Protein AF-A0A9W7LEA2-F1 (afdb_monomer_lite)

Sequence (71 aa):
MCPGLTNPGGEMGVELEEGASVVIKAEGKENAIAVGTLKMSSEDIRGKNKGIGIVVDHFLGDGLFQTKEIN

Secondary structure (DSSP, 8-state):
-HHHHSSTT----SSPPTT-EEEE--TT-SS--EEEEESS-HHHHHHH--S-SEEEEEETTSHHHH-S---

Radius of gyration: 13.24 Å; chains: 1; bounding box: 27×23×41 Å

pLDDT: mean 95.7, std 3.58, range [72.81, 98.38]

Organism: NCBI:txid722753

Structure (mmCIF, N/CA/C/O backbone):
data_AF-A0A9W7LEA2-F1
#
_entry.id   AF-A0A9W7LEA2-F1
#
loop_
_atom_site.group_PDB
_atom_site.id
_atom_site.type_symbol
_atom_site.label_atom_id
_atom_site.label_alt_id
_atom_site.label_comp_id
_atom_site.label_asym_id
_atom_site.label_entity_id
_atom_site.label_seq_id
_atom_site.pdbx_PDB_ins_code
_atom_site.Cartn_x
_atom_site.Cartn_y
_atom_site.Cartn_z
_atom_site.occupancy
_atom_site.B_iso_or_equiv
_atom_site.auth_seq_id
_atom_site.auth_comp_i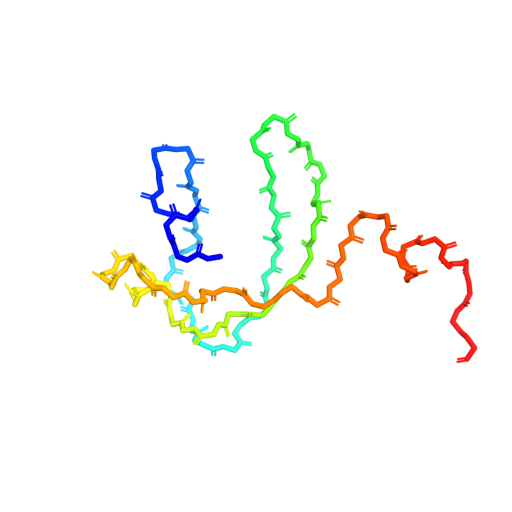d
_atom_site.auth_asym_id
_atom_site.auth_atom_id
_atom_site.pdbx_PDB_model_num
ATOM 1 N N . MET A 1 1 ? -0.871 -4.684 4.692 1.00 95.56 1 MET A N 1
ATOM 2 C CA . MET A 1 1 ? -1.420 -4.889 6.059 1.00 95.56 1 MET A CA 1
ATOM 3 C C . MET A 1 1 ? -1.283 -3.600 6.855 1.00 95.56 1 MET A C 1
ATOM 5 O O . MET A 1 1 ? -0.271 -2.936 6.670 1.00 95.56 1 MET A O 1
ATOM 9 N N . CYS A 1 2 ? -2.240 -3.255 7.726 1.00 97.06 2 CYS A N 1
ATOM 10 C CA . CYS A 1 2 ? -2.221 -1.986 8.479 1.00 97.06 2 CYS A CA 1
ATOM 11 C C . CYS A 1 2 ? -0.948 -1.779 9.331 1.00 97.06 2 CYS A C 1
ATOM 13 O O . CYS A 1 2 ? -0.344 -0.721 9.184 1.00 97.06 2 CYS A O 1
ATOM 15 N N . PRO A 1 3 ? -0.431 -2.783 10.080 1.00 96.75 3 PRO A N 1
ATOM 16 C CA . PRO A 1 3 ? 0.801 -2.612 10.865 1.00 96.75 3 PRO A CA 1
ATOM 17 C C . PRO A 1 3 ? 2.053 -2.260 10.062 1.00 96.75 3 PRO A C 1
ATOM 19 O O . PRO A 1 3 ? 2.999 -1.705 10.608 1.00 96.75 3 PRO A O 1
ATOM 22 N N . GLY A 1 4 ? 2.079 -2.577 8.764 1.00 95.31 4 GLY A N 1
ATOM 23 C CA . GLY A 1 4 ? 3.180 -2.170 7.891 1.00 95.31 4 GLY A CA 1
ATOM 24 C C . GLY A 1 4 ? 3.173 -0.674 7.568 1.00 95.31 4 GLY A C 1
ATOM 25 O O . GLY A 1 4 ? 4.224 -0.128 7.267 1.00 95.31 4 GLY A O 1
ATOM 26 N N . LEU A 1 5 ? 2.007 -0.023 7.645 1.00 94.88 5 LEU A N 1
ATOM 27 C CA . LEU A 1 5 ? 1.815 1.398 7.331 1.00 94.88 5 LEU A CA 1
ATOM 28 C C . LEU A 1 5 ? 1.937 2.298 8.566 1.00 94.88 5 LEU A C 1
ATOM 30 O O . LEU A 1 5 ? 2.146 3.495 8.425 1.00 94.88 5 LEU A O 1
ATOM 34 N N . THR A 1 6 ? 1.788 1.737 9.767 1.00 95.50 6 THR A N 1
ATOM 35 C CA . THR A 1 6 ? 1.796 2.478 11.040 1.00 95.50 6 THR A CA 1
ATOM 36 C C . THR A 1 6 ? 3.030 2.182 11.896 1.00 95.50 6 THR A C 1
ATOM 38 O O . THR A 1 6 ? 3.048 2.505 13.084 1.00 95.50 6 THR A O 1
ATOM 41 N N . ASN A 1 7 ? 4.029 1.487 11.349 1.00 94.69 7 ASN A N 1
ATOM 42 C CA . ASN A 1 7 ? 5.300 1.277 12.039 1.00 94.69 7 ASN A CA 1
ATOM 43 C C . ASN A 1 7 ? 6.154 2.569 11.997 1.00 94.69 7 ASN A C 1
ATOM 45 O O . ASN A 1 7 ? 5.815 3.488 11.254 1.00 94.69 7 ASN A O 1
ATOM 49 N N . PRO A 1 8 ? 7.266 2.662 12.751 1.00 94.69 8 PRO A N 1
ATOM 50 C CA . PRO A 1 8 ? 8.080 3.882 12.798 1.00 94.69 8 PRO A CA 1
ATOM 51 C C . PRO A 1 8 ? 8.657 4.365 11.455 1.00 94.69 8 PRO A C 1
ATOM 53 O O . PRO A 1 8 ? 8.947 5.549 11.333 1.00 94.69 8 PRO A O 1
ATOM 56 N N . GLY A 1 9 ? 8.841 3.476 10.473 1.00 93.44 9 GLY A N 1
ATOM 57 C CA . GLY A 1 9 ? 9.287 3.822 9.114 1.00 93.44 9 GLY A CA 1
ATOM 58 C C . GLY A 1 9 ? 8.144 3.901 8.094 1.00 93.44 9 GLY A C 1
ATOM 59 O O . GLY A 1 9 ? 8.384 4.095 6.906 1.00 93.44 9 GLY A O 1
ATOM 60 N N . GLY A 1 10 ? 6.902 3.696 8.535 1.00 92.25 10 GLY A N 1
ATOM 61 C CA . GLY A 1 10 ? 5.711 3.716 7.705 1.00 92.25 10 GLY A CA 1
ATOM 62 C C . GLY A 1 10 ? 5.183 5.134 7.574 1.00 92.25 10 GLY A C 1
ATOM 63 O O . GLY A 1 10 ? 4.933 5.812 8.569 1.00 92.25 10 GLY A O 1
ATOM 64 N N . GLU A 1 11 ? 4.974 5.565 6.336 1.00 91.31 11 GLU A N 1
ATOM 65 C CA . GLU A 1 11 ? 4.333 6.835 6.023 1.00 91.31 11 GLU A CA 1
ATOM 66 C C . GLU A 1 11 ? 3.093 6.584 5.165 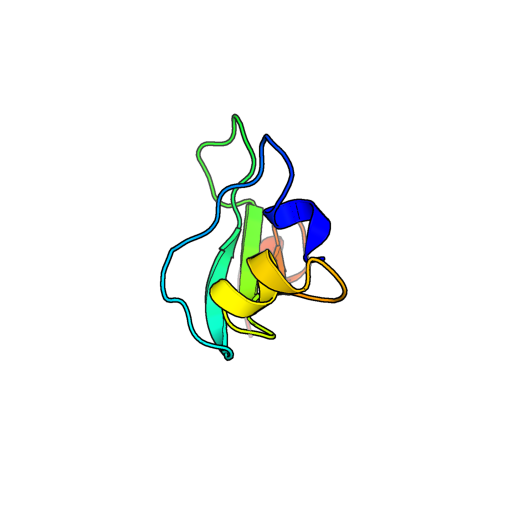1.00 91.31 11 GLU A C 1
ATOM 68 O O . GLU A 1 11 ? 3.056 5.686 4.320 1.00 91.31 11 GLU A O 1
ATOM 73 N N . MET A 1 12 ? 2.050 7.375 5.397 1.00 91.81 12 MET A N 1
ATOM 74 C CA . MET A 1 12 ? 0.787 7.268 4.681 1.00 91.81 12 MET A CA 1
ATOM 75 C C . MET A 1 12 ? 0.165 8.650 4.524 1.00 91.81 12 MET A C 1
ATOM 77 O O . MET A 1 12 ? 0.191 9.450 5.464 1.00 91.81 12 MET A O 1
ATOM 81 N N . GLY A 1 13 ? -0.458 8.888 3.366 1.00 88.25 13 GLY A N 1
ATOM 82 C CA . GLY A 1 13 ? -1.240 10.094 3.104 1.00 88.25 13 GLY A CA 1
ATOM 83 C C . GLY A 1 13 ? -2.310 10.352 4.170 1.00 88.25 13 GLY A C 1
ATOM 84 O O . GLY A 1 13 ? -2.765 9.447 4.880 1.00 88.25 1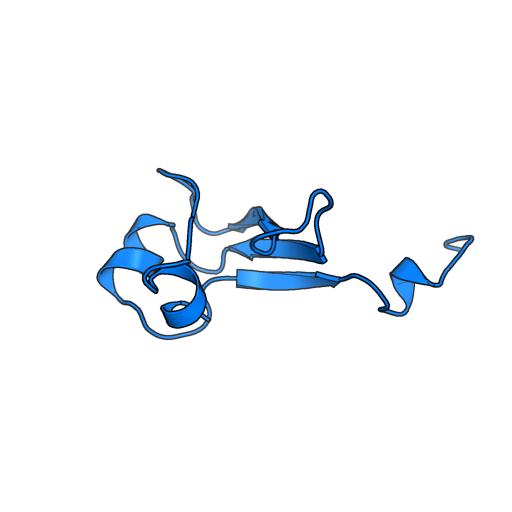3 GLY A O 1
ATOM 85 N N . VAL A 1 14 ? -2.682 11.617 4.322 1.00 89.81 14 VAL A N 1
ATOM 86 C CA . VAL A 1 14 ? -3.716 12.056 5.268 1.00 89.81 14 VAL A CA 1
ATOM 87 C C . VAL A 1 14 ? -5.046 12.168 4.518 1.00 89.81 14 VAL A C 1
ATOM 89 O O . VAL A 1 14 ? -5.040 12.462 3.327 1.00 89.81 14 VAL A O 1
ATOM 92 N N . GLU A 1 15 ? -6.159 11.897 5.203 1.00 93.62 15 GLU A N 1
ATOM 93 C CA . GLU A 1 15 ? -7.528 12.090 4.682 1.00 93.62 15 GLU A CA 1
ATOM 94 C C . GLU A 1 15 ? -7.848 11.302 3.397 1.00 93.62 15 GLU A C 1
ATOM 96 O O . GLU A 1 15 ? -8.646 11.720 2.565 1.00 93.62 15 GLU A O 1
ATOM 101 N N . LEU A 1 16 ? -7.227 10.131 3.223 1.00 96.69 16 LEU A N 1
ATOM 102 C CA . LEU A 1 16 ? -7.595 9.214 2.144 1.00 96.69 16 LEU A CA 1
ATOM 103 C C . LEU A 1 16 ? -8.782 8.342 2.555 1.00 96.69 16 LEU A C 1
ATOM 105 O O . LEU A 1 16 ? -8.756 7.728 3.626 1.00 96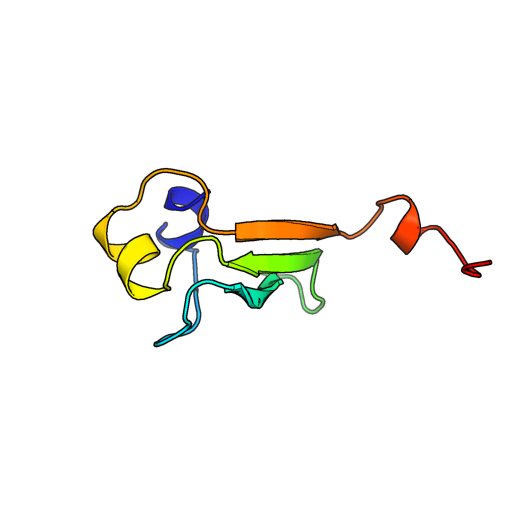.69 16 LEU A O 1
ATOM 109 N N . GLU A 1 17 ? -9.768 8.251 1.669 1.00 97.81 17 GLU A N 1
ATOM 110 C CA . GLU A 1 17 ? -10.968 7.429 1.828 1.00 97.81 17 GLU A CA 1
ATOM 111 C C . GLU A 1 17 ? -10.753 5.975 1.382 1.00 97.81 17 GLU A C 1
ATOM 113 O O . GLU A 1 17 ? -9.842 5.657 0.608 1.00 97.81 17 GLU A O 1
ATOM 118 N N . GLU A 1 18 ? -11.620 5.074 1.852 1.00 97.88 18 GLU A N 1
ATOM 119 C CA . GLU A 1 18 ? -11.688 3.710 1.318 1.00 97.88 18 GLU A CA 1
ATOM 120 C C . GLU A 1 18 ? -11.949 3.736 -0.198 1.00 97.88 18 GLU A C 1
ATOM 122 O O . GLU A 1 18 ? -12.736 4.535 -0.702 1.00 97.88 18 GLU A O 1
ATOM 127 N N . GLY A 1 19 ? -11.277 2.858 -0.943 1.00 97.88 19 GLY A N 1
ATOM 128 C CA . GLY A 1 19 ? -11.374 2.801 -2.400 1.00 97.88 19 GLY A CA 1
ATOM 129 C C . GLY A 1 19 ? -10.454 3.772 -3.142 1.00 97.88 19 GLY A C 1
ATOM 130 O O . GLY A 1 19 ? -10.350 3.668 -4.363 1.00 97.88 19 GLY A O 1
ATOM 131 N N . ALA A 1 20 ? -9.744 4.672 -2.454 1.00 98.00 20 ALA A N 1
ATOM 132 C CA . ALA A 1 20 ? -8.771 5.533 -3.118 1.00 98.00 20 ALA A CA 1
ATOM 133 C C . ALA A 1 20 ? -7.588 4.714 -3.670 1.00 98.00 20 ALA A C 1
ATOM 135 O O . ALA A 1 20 ? -7.036 3.842 -2.985 1.00 98.00 20 ALA A O 1
ATOM 136 N N . SER A 1 21 ? -7.187 5.014 -4.909 1.00 97.50 21 SER A N 1
ATOM 137 C CA . SER A 1 21 ? -5.988 4.441 -5.524 1.00 97.50 21 SER A CA 1
ATOM 138 C C . SER A 1 21 ? -4.736 5.089 -4.945 1.00 97.50 21 SER A C 1
ATOM 140 O O . SER A 1 21 ? -4.656 6.309 -4.801 1.00 97.50 21 SER A O 1
ATOM 142 N N . VAL A 1 22 ? -3.742 4.267 -4.628 1.00 97.12 22 VAL A N 1
ATOM 143 C CA . VAL A 1 22 ? -2.512 4.690 -3.961 1.00 97.12 22 VAL A CA 1
ATOM 144 C C . VAL A 1 22 ? -1.276 4.134 -4.652 1.00 97.12 22 VAL A C 1
ATOM 146 O O . VAL A 1 22 ? -1.272 3.036 -5.211 1.00 97.12 22 VAL A O 1
ATOM 149 N N . VAL A 1 23 ? -0.193 4.901 -4.560 1.00 97.31 23 VAL A N 1
ATOM 150 C CA . VAL A 1 23 ? 1.152 4.472 -4.939 1.00 97.31 23 VAL A CA 1
ATOM 151 C C . VAL A 1 23 ? 1.872 3.980 -3.689 1.00 97.31 23 VAL A C 1
ATOM 153 O O . VAL A 1 23 ? 1.863 4.649 -2.657 1.00 97.31 23 VAL A O 1
ATOM 156 N N . ILE A 1 24 ? 2.520 2.823 -3.782 1.00 97.38 24 ILE A N 1
ATOM 157 C CA . ILE A 1 24 ? 3.264 2.215 -2.681 1.00 97.38 24 ILE A CA 1
ATOM 158 C C . ILE A 1 24 ? 4.756 2.418 -2.940 1.00 97.38 24 ILE A C 1
ATOM 160 O O . ILE A 1 24 ? 5.303 1.971 -3.955 1.00 97.38 24 ILE A O 1
ATOM 164 N N . LYS A 1 25 ? 5.421 3.091 -2.001 1.00 96.88 25 LYS A N 1
ATOM 165 C CA . LYS A 1 25 ? 6.866 3.342 -2.011 1.00 96.88 25 LYS A CA 1
ATOM 166 C C . LYS A 1 25 ? 7.543 2.581 -0.874 1.00 96.88 25 LYS A C 1
ATOM 168 O O . LYS A 1 25 ? 6.899 2.209 0.102 1.00 96.88 25 LYS A O 1
ATOM 173 N N . ALA A 1 26 ? 8.846 2.364 -1.014 1.00 95.62 26 ALA A N 1
ATOM 174 C CA . ALA A 1 26 ? 9.694 1.825 0.042 1.00 95.62 26 ALA A CA 1
ATOM 175 C C . ALA A 1 26 ? 10.771 2.845 0.415 1.00 95.62 26 ALA A C 1
ATOM 177 O O . ALA A 1 26 ? 11.256 3.586 -0.445 1.00 95.62 26 ALA A O 1
ATOM 178 N N . GLU A 1 27 ? 11.156 2.862 1.689 1.00 94.88 27 GLU A N 1
ATOM 179 C CA . GLU A 1 27 ? 12.245 3.701 2.180 1.00 94.88 27 GLU A CA 1
ATOM 180 C C . GLU A 1 27 ? 13.535 3.446 1.379 1.00 94.88 27 GLU A C 1
ATOM 182 O O . GLU A 1 27 ? 13.874 2.309 1.037 1.00 94.88 27 GLU A O 1
ATOM 187 N N . GLY A 1 28 ? 14.237 4.523 1.019 1.00 95.94 28 GLY A N 1
ATOM 188 C CA . GLY A 1 28 ? 15.460 4.448 0.218 1.00 95.94 28 GLY A CA 1
ATOM 189 C C . GLY A 1 28 ? 15.250 4.078 -1.257 1.00 95.94 28 GLY A C 1
ATOM 190 O O . GLY A 1 28 ? 16.233 3.825 -1.957 1.00 95.94 28 GLY A O 1
ATOM 191 N N . LYS A 1 29 ? 14.004 4.031 -1.753 1.00 96.25 29 LYS A N 1
ATOM 192 C CA . LYS A 1 29 ? 13.688 3.848 -3.178 1.00 96.25 29 LYS A CA 1
ATOM 193 C C . LYS A 1 29 ? 13.076 5.114 -3.765 1.00 96.25 29 LYS A C 1
ATOM 195 O O . LYS A 1 29 ? 12.136 5.687 -3.222 1.00 96.25 29 LYS A O 1
ATOM 200 N N . GLU A 1 30 ? 13.604 5.527 -4.911 1.00 96.31 30 GLU A N 1
ATOM 201 C CA . GLU A 1 30 ? 13.085 6.672 -5.660 1.00 96.31 30 GLU A CA 1
ATOM 202 C C . GLU A 1 30 ? 11.733 6.340 -6.311 1.00 96.31 30 GLU A C 1
ATOM 204 O O . GLU A 1 30 ? 10.747 7.060 -6.126 1.00 96.31 30 GLU A O 1
ATOM 209 N N . ASN A 1 31 ? 11.681 5.194 -6.997 1.00 96.44 31 ASN A N 1
ATOM 210 C CA . ASN A 1 31 ? 10.525 4.731 -7.757 1.00 96.44 31 ASN A CA 1
ATOM 211 C C . ASN A 1 31 ? 9.506 3.978 -6.891 1.00 96.44 31 ASN A C 1
ATOM 213 O O . ASN A 1 31 ? 9.850 3.340 -5.892 1.00 96.44 31 ASN A O 1
ATOM 217 N N . ALA A 1 32 ? 8.244 4.023 -7.318 1.00 96.81 32 ALA A N 1
ATOM 218 C CA . ALA A 1 32 ? 7.183 3.197 -6.756 1.00 96.81 32 ALA A CA 1
ATOM 219 C C . ALA A 1 32 ? 7.475 1.705 -6.956 1.00 96.81 32 ALA A C 1
ATOM 221 O O . ALA A 1 32 ? 8.000 1.300 -7.993 1.00 96.81 32 ALA A O 1
ATOM 222 N N . ILE A 1 33 ? 7.103 0.890 -5.969 1.00 97.56 33 ILE A N 1
ATOM 223 C CA . ILE A 1 33 ? 7.264 -0.570 -6.023 1.00 97.56 33 ILE A CA 1
ATOM 224 C C . ILE A 1 33 ? 5.949 -1.288 -6.331 1.00 97.56 33 ILE A C 1
ATOM 226 O O . ILE A 1 33 ? 5.971 -2.446 -6.739 1.00 97.56 33 ILE A O 1
ATOM 230 N N . ALA A 1 34 ? 4.816 -0.619 -6.119 1.00 98.31 34 ALA A N 1
ATOM 231 C CA . ALA A 1 34 ? 3.491 -1.143 -6.404 1.00 98.31 34 ALA A CA 1
ATOM 232 C C . ALA A 1 34 ? 2.450 -0.019 -6.483 1.00 98.31 34 ALA A C 1
ATOM 234 O O . ALA A 1 34 ? 2.684 1.107 -6.034 1.00 98.31 34 ALA A O 1
ATOM 235 N N . VAL A 1 35 ? 1.282 -0.358 -7.016 1.00 98.19 35 VAL A N 1
ATOM 236 C CA . VAL A 1 35 ? 0.045 0.416 -6.913 1.00 98.19 35 VAL A CA 1
ATOM 237 C C . VAL A 1 35 ? -1.032 -0.461 -6.287 1.00 98.19 35 VAL A C 1
ATOM 239 O O . VAL A 1 35 ? -1.005 -1.692 -6.392 1.00 98.19 35 VAL A O 1
ATOM 242 N N . GLY A 1 36 ? -1.965 0.166 -5.588 1.00 98.12 36 GLY A N 1
ATOM 243 C CA . GLY A 1 36 ? -3.034 -0.553 -4.921 1.00 98.12 36 GLY A CA 1
ATOM 244 C C . GLY A 1 36 ? -4.230 0.324 -4.618 1.00 98.12 36 GLY A C 1
ATOM 245 O O . GLY A 1 36 ? -4.236 1.523 -4.896 1.00 98.12 36 GLY A O 1
ATOM 246 N N . THR A 1 37 ? -5.214 -0.284 -3.975 1.00 98.38 37 THR A N 1
ATOM 247 C CA . THR A 1 37 ? -6.461 0.361 -3.580 1.00 98.38 37 THR A CA 1
ATOM 248 C C . THR A 1 37 ? -6.665 0.219 -2.076 1.00 98.38 37 THR A C 1
ATOM 250 O O . THR A 1 37 ? -6.509 -0.873 -1.513 1.00 98.38 37 THR A O 1
ATOM 253 N N . LEU A 1 38 ? -7.017 1.320 -1.407 1.00 98.12 38 LEU A N 1
ATOM 254 C CA . LEU A 1 38 ? -7.339 1.301 0.019 1.00 98.12 38 LEU A CA 1
ATOM 255 C C . LEU A 1 38 ? -8.592 0.461 0.297 1.00 98.12 38 LEU A C 1
ATOM 257 O O . LEU A 1 38 ? -9.603 0.576 -0.391 1.00 98.12 38 LEU A O 1
ATOM 261 N N . LYS A 1 39 ? -8.530 -0.375 1.336 1.00 98.06 39 LYS A N 1
ATOM 262 C CA . LYS A 1 39 ? -9.653 -1.188 1.845 1.00 98.06 39 LYS A CA 1
ATOM 263 C C . LYS A 1 39 ? -10.278 -0.646 3.129 1.00 98.06 39 LYS A C 1
ATOM 265 O O . LYS A 1 39 ? -11.175 -1.271 3.675 1.00 98.06 39 LYS A O 1
ATOM 270 N N . MET A 1 40 ? -9.767 0.474 3.622 1.00 97.19 40 MET A N 1
ATOM 271 C CA . MET A 1 40 ? -10.354 1.300 4.674 1.00 97.19 40 MET A CA 1
ATOM 272 C C . MET A 1 40 ? -9.686 2.682 4.614 1.00 97.19 40 MET A C 1
ATOM 274 O O . MET A 1 40 ? -8.635 2.823 3.980 1.00 97.19 40 MET A O 1
ATOM 278 N N . SER A 1 41 ? -10.270 3.688 5.262 1.00 97.62 41 SER A N 1
ATOM 279 C CA . SER A 1 41 ? -9.714 5.045 5.265 1.00 97.62 41 SER A CA 1
AT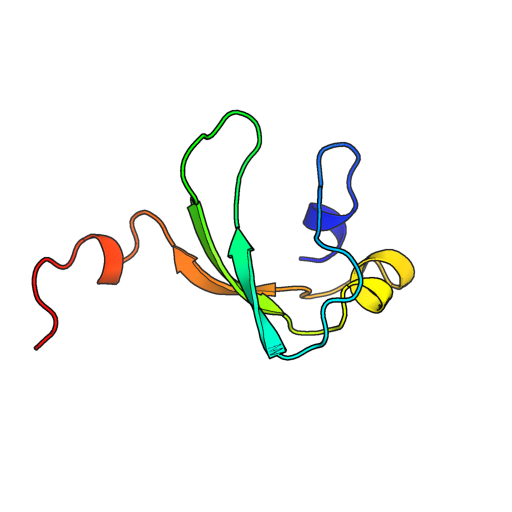OM 280 C C . SER A 1 41 ? -8.351 5.124 5.970 1.00 97.62 41 SER A C 1
ATOM 282 O O . SER A 1 41 ? -7.993 4.291 6.808 1.00 97.62 41 SER A O 1
ATOM 284 N N . SER A 1 42 ? -7.574 6.163 5.663 1.00 96.44 42 SER A N 1
ATOM 285 C CA . SER A 1 42 ? -6.281 6.419 6.314 1.00 96.44 42 SER A CA 1
ATOM 286 C C . SER A 1 42 ? -6.400 6.638 7.831 1.00 96.44 42 SER A C 1
ATOM 288 O O . SER A 1 42 ? -5.468 6.329 8.576 1.00 96.44 42 SER A O 1
ATOM 290 N N . GLU A 1 43 ? -7.537 7.145 8.311 1.00 96.75 43 GLU A N 1
ATOM 291 C CA . GLU A 1 43 ? -7.836 7.258 9.742 1.00 96.75 43 GLU A CA 1
ATOM 292 C C . GLU A 1 43 ? -8.031 5.873 10.368 1.00 96.75 43 GLU A C 1
ATOM 294 O O . GLU A 1 43 ? -7.377 5.538 11.359 1.00 96.75 43 GLU A O 1
ATOM 299 N N . ASP A 1 44 ? -8.838 5.026 9.729 1.00 97.38 44 ASP A N 1
ATOM 300 C CA . ASP A 1 44 ? -9.106 3.664 10.182 1.00 97.38 44 ASP A CA 1
ATOM 301 C C . ASP A 1 44 ? -7.839 2.805 10.237 1.00 97.38 44 ASP A C 1
ATOM 303 O O . ASP A 1 44 ? -7.646 2.046 11.191 1.00 97.38 44 ASP A O 1
ATOM 307 N N . ILE A 1 45 ? -6.943 2.939 9.252 1.00 97.25 45 ILE A N 1
ATOM 308 C CA . ILE A 1 45 ? -5.656 2.229 9.240 1.00 97.25 45 ILE A CA 1
ATOM 309 C C . ILE A 1 45 ? -4.828 2.595 10.478 1.00 97.25 45 ILE A C 1
ATOM 311 O O . ILE A 1 45 ? -4.300 1.692 11.134 1.00 97.25 45 ILE A O 1
ATOM 315 N N . ARG A 1 46 ? -4.738 3.891 10.817 1.00 94.69 46 ARG A N 1
ATOM 316 C CA . ARG A 1 46 ? -3.987 4.378 11.988 1.00 94.69 46 ARG A CA 1
ATOM 317 C C . ARG A 1 46 ? -4.639 3.948 13.300 1.00 94.69 46 ARG A C 1
ATOM 319 O O . ARG A 1 46 ? -3.938 3.485 14.195 1.00 94.69 46 ARG A O 1
ATOM 326 N N . GLY A 1 47 ? -5.961 4.078 13.405 1.00 95.88 47 GLY A N 1
ATOM 327 C CA . GLY A 1 47 ? -6.703 3.795 14.633 1.00 95.88 47 GLY A CA 1
ATOM 328 C C . GLY A 1 47 ? -6.824 2.302 14.945 1.00 95.88 47 GLY A C 1
ATOM 329 O O . GLY A 1 47 ? -6.560 1.878 16.068 1.00 95.88 47 GLY A O 1
ATOM 330 N N . LYS A 1 48 ? -7.203 1.482 13.955 1.00 96.25 48 LYS A N 1
ATOM 331 C CA . LYS A 1 48 ? -7.427 0.037 14.149 1.00 96.25 48 LYS A CA 1
ATOM 332 C C . LYS A 1 48 ? -6.122 -0.751 14.161 1.00 96.25 48 LYS A C 1
ATOM 334 O O . LYS A 1 48 ? -6.040 -1.765 14.852 1.00 96.25 48 LYS A O 1
ATOM 339 N N . ASN A 1 49 ? -5.140 -0.335 13.354 1.00 96.06 49 ASN A N 1
ATOM 340 C CA . ASN A 1 49 ? -3.835 -0.986 13.206 1.00 96.06 49 ASN A CA 1
ATOM 341 C C . ASN A 1 49 ? -3.918 -2.528 13.055 1.00 96.06 49 ASN A C 1
ATOM 343 O O . ASN A 1 49 ? -3.125 -3.299 13.597 1.00 96.06 49 ASN A O 1
ATOM 347 N N . LYS A 1 50 ? -4.936 -3.017 12.339 1.00 97.31 50 LYS A N 1
ATOM 348 C CA . LYS A 1 50 ? -5.183 -4.450 12.143 1.00 97.31 50 LYS A CA 1
ATOM 349 C C . LYS A 1 50 ? -5.887 -4.690 10.814 1.00 97.31 50 LYS A C 1
ATOM 351 O O . LYS A 1 50 ? -6.741 -3.910 10.411 1.00 97.31 50 LYS A O 1
ATOM 356 N N . GLY A 1 51 ? -5.557 -5.805 10.164 1.00 97.31 51 GLY A N 1
ATOM 357 C CA . GLY A 1 51 ? -6.190 -6.222 8.913 1.00 97.31 51 GLY A CA 1
ATOM 358 C C . GLY A 1 51 ? -5.507 -5.686 7.652 1.00 97.31 51 GLY A C 1
ATOM 359 O O . GLY A 1 51 ? -4.329 -5.302 7.657 1.00 97.31 51 GLY A O 1
ATOM 360 N N . ILE A 1 52 ? -6.245 -5.740 6.545 1.00 98.06 52 ILE A N 1
ATOM 361 C CA . ILE A 1 52 ? -5.773 -5.393 5.202 1.00 98.06 52 ILE A CA 1
ATOM 362 C C . ILE A 1 52 ? -6.100 -3.921 4.938 1.00 98.06 52 ILE A C 1
ATOM 364 O O . ILE A 1 52 ? -7.247 -3.602 4.669 1.00 98.06 52 ILE A O 1
ATOM 368 N N . GLY A 1 53 ? -5.102 -3.035 5.004 1.00 97.12 53 GLY A N 1
ATOM 369 C CA . GLY A 1 53 ? -5.289 -1.610 4.691 1.00 97.12 53 GLY A CA 1
ATOM 370 C C . GLY A 1 53 ? -5.268 -1.294 3.191 1.00 97.12 53 GLY A C 1
ATOM 371 O O . GLY A 1 53 ? -6.038 -0.464 2.729 1.00 97.12 53 GLY A O 1
ATOM 372 N N . ILE A 1 54 ? -4.422 -1.987 2.422 1.00 98.00 54 ILE A N 1
ATOM 373 C CA . ILE A 1 54 ? -4.280 -1.824 0.968 1.00 98.00 54 ILE A CA 1
ATOM 374 C C . ILE A 1 54 ? -4.344 -3.211 0.327 1.00 98.00 54 ILE A C 1
ATOM 376 O O . ILE A 1 54 ? -3.680 -4.135 0.811 1.00 98.00 54 ILE A O 1
ATOM 380 N N . VAL A 1 55 ? -5.112 -3.343 -0.753 1.00 98.19 55 VAL A N 1
ATOM 381 C CA . VAL A 1 55 ? -4.991 -4.455 -1.707 1.00 98.19 55 VAL A CA 1
ATOM 382 C C . VAL A 1 55 ? -4.068 -4.009 -2.831 1.00 98.19 55 VAL A C 1
ATOM 384 O O . VAL A 1 55 ? -4.235 -2.922 -3.370 1.00 98.19 55 VAL A O 1
ATOM 387 N N . VAL A 1 56 ? -3.057 -4.823 -3.125 1.00 98.00 56 VAL A N 1
ATOM 388 C CA . VAL A 1 56 ? -2.091 -4.550 -4.193 1.00 98.00 56 VAL A CA 1
ATOM 389 C C . VAL A 1 56 ? -2.710 -4.980 -5.515 1.00 98.00 56 VAL A C 1
ATOM 391 O O . VAL A 1 56 ? -3.067 -6.147 -5.660 1.00 98.00 56 VAL A O 1
ATOM 394 N N . ASP A 1 57 ? -2.816 -4.042 -6.450 1.00 97.94 57 ASP A N 1
ATOM 395 C CA . ASP A 1 57 ? -3.401 -4.278 -7.771 1.00 97.94 57 ASP A CA 1
ATOM 396 C C . ASP A 1 57 ? -2.314 -4.647 -8.792 1.00 97.94 57 ASP A C 1
ATOM 398 O O . ASP A 1 57 ? -2.518 -5.516 -9.636 1.00 97.94 57 ASP A O 1
ATOM 402 N N . HIS A 1 58 ? -1.137 -4.020 -8.688 1.00 97.81 58 HIS A N 1
ATOM 403 C CA . HIS A 1 58 ? 0.016 -4.271 -9.555 1.00 97.81 58 HIS A CA 1
ATOM 404 C C . HIS A 1 58 ? 1.326 -3.961 -8.818 1.00 97.81 58 HIS A C 1
ATOM 406 O O . HIS A 1 58 ? 1.390 -3.008 -8.035 1.00 97.81 58 HIS A O 1
ATOM 412 N N . PHE A 1 59 ? 2.380 -4.747 -9.052 1.00 98.12 59 PHE A N 1
ATOM 413 C CA . PHE A 1 59 ? 3.679 -4.557 -8.405 1.00 98.12 59 PHE A CA 1
ATOM 414 C C . PHE A 1 59 ? 4.876 -4.844 -9.312 1.00 98.12 59 PHE A C 1
ATOM 416 O O . PHE A 1 59 ? 4.803 -5.555 -10.314 1.00 98.12 59 PHE A O 1
ATOM 423 N N . LEU A 1 60 ? 6.022 -4.292 -8.916 1.00 96.94 60 LEU A N 1
ATOM 424 C CA . LEU A 1 60 ? 7.287 -4.447 -9.616 1.00 96.94 60 LEU A CA 1
ATOM 425 C C . LEU A 1 60 ? 7.669 -5.929 -9.738 1.00 96.94 60 LEU A C 1
ATOM 427 O O . LEU A 1 60 ? 7.893 -6.610 -8.738 1.00 96.94 60 LEU A O 1
ATOM 431 N N . GLY A 1 61 ? 7.805 -6.401 -10.976 1.00 96.06 61 GLY A N 1
ATOM 432 C CA . GLY A 1 61 ? 8.193 -7.777 -11.282 1.00 96.06 61 GLY A CA 1
ATOM 433 C C . GLY A 1 61 ? 7.033 -8.757 -11.453 1.00 96.06 61 GLY A C 1
ATOM 434 O O . GLY A 1 61 ? 7.306 -9.924 -11.737 1.00 96.06 61 GLY A O 1
ATOM 435 N N . ASP A 1 62 ? 5.776 -8.321 -11.330 1.00 96.94 62 ASP A N 1
ATOM 436 C CA . ASP A 1 62 ? 4.630 -9.166 -11.669 1.00 96.94 62 ASP A CA 1
ATOM 437 C C . ASP A 1 62 ? 4.489 -9.395 -13.189 1.00 96.94 62 ASP A C 1
ATOM 439 O O . ASP A 1 62 ? 5.283 -8.905 -13.998 1.00 96.94 62 ASP A O 1
ATOM 443 N N . GLY A 1 63 ? 3.484 -10.178 -13.591 1.00 96.00 63 GLY A N 1
ATOM 444 C CA . GLY A 1 63 ? 3.272 -10.509 -15.001 1.00 96.00 63 GLY A CA 1
ATOM 445 C C . GLY A 1 63 ? 3.014 -9.283 -15.878 1.00 96.00 63 GLY A C 1
ATOM 446 O O . GLY A 1 63 ? 3.547 -9.208 -16.984 1.00 96.00 63 GLY A O 1
ATOM 447 N N . LEU A 1 64 ? 2.259 -8.298 -15.381 1.00 95.00 64 LEU A N 1
ATOM 448 C CA . LEU A 1 64 ? 1.985 -7.065 -16.117 1.00 95.00 64 LEU A CA 1
ATOM 449 C C . 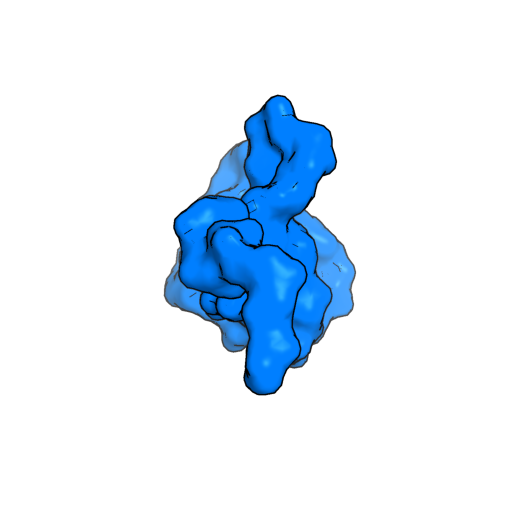LEU A 1 64 ? 3.259 -6.224 -16.262 1.00 95.00 64 LEU A C 1
ATOM 451 O O . LEU A 1 64 ? 3.512 -5.696 -17.338 1.00 95.00 64 LEU A O 1
ATOM 455 N N . PHE A 1 65 ? 4.108 -6.175 -15.232 1.00 96.00 65 PHE A N 1
ATOM 456 C CA . PHE A 1 65 ? 5.372 -5.433 -15.271 1.00 96.00 65 PHE A CA 1
ATOM 457 C C . PHE A 1 65 ? 6.328 -5.993 -16.332 1.00 96.00 65 PHE A C 1
ATOM 459 O O . PHE A 1 65 ? 7.057 -5.253 -16.988 1.00 96.00 65 PHE A O 1
ATOM 466 N N . GLN A 1 66 ? 6.340 -7.317 -16.492 1.00 96.00 66 GLN A N 1
ATOM 467 C CA . GLN A 1 66 ? 7.189 -8.003 -17.467 1.00 96.00 66 GLN A CA 1
ATOM 468 C C . GLN A 1 66 ? 6.611 -7.984 -18.890 1.00 96.00 66 GLN A C 1
ATOM 470 O O . GLN A 1 66 ? 7.293 -8.367 -19.845 1.00 96.00 66 GLN A O 1
ATOM 475 N N . THR A 1 67 ? 5.363 -7.543 -19.043 1.00 95.00 67 THR A N 1
ATOM 476 C CA . THR A 1 67 ? 4.656 -7.534 -20.318 1.00 95.00 67 THR A CA 1
ATOM 477 C C . THR A 1 67 ? 4.976 -6.258 -21.091 1.00 95.00 67 THR A C 1
ATOM 479 O O . THR A 1 67 ? 4.857 -5.152 -20.576 1.00 95.00 67 THR A O 1
ATOM 482 N N . LYS A 1 68 ? 5.384 -6.409 -22.356 1.00 92.56 68 LYS A N 1
ATOM 483 C CA . LYS A 1 68 ? 5.683 -5.267 -23.237 1.00 92.56 68 LYS A CA 1
ATOM 484 C C . LYS A 1 68 ? 4.444 -4.696 -23.921 1.00 92.56 68 LYS A C 1
ATOM 486 O O . LYS A 1 68 ? 4.409 -3.505 -24.202 1.00 92.56 68 LYS A O 1
ATOM 491 N N . GLU A 1 69 ? 3.456 -5.543 -24.193 1.00 92.50 69 GLU A N 1
ATOM 492 C CA . GLU A 1 69 ? 2.228 -5.192 -24.905 1.00 92.50 69 GLU A CA 1
ATOM 493 C C . GLU A 1 69 ? 1.046 -5.931 -24.274 1.00 92.50 69 GLU A C 1
ATOM 495 O O . GLU A 1 69 ? 1.116 -7.138 -24.039 1.00 92.50 69 GLU A O 1
ATOM 500 N N . ILE A 1 70 ? -0.027 -5.195 -23.982 1.00 87.00 70 ILE A N 1
ATOM 501 C CA . ILE A 1 70 ? -1.295 -5.756 -23.512 1.00 87.00 70 ILE A CA 1
ATOM 502 C C . ILE A 1 70 ? -2.159 -5.953 -24.757 1.00 87.00 70 ILE A C 1
ATOM 504 O O . ILE A 1 70 ? -2.446 -4.976 -25.449 1.00 87.00 70 ILE A O 1
ATOM 508 N N . ASN A 1 71 ? -2.506 -7.207 -25.058 1.00 72.81 71 ASN A N 1
ATOM 509 C CA . ASN A 1 71 ? -3.413 -7.547 -26.160 1.00 72.81 71 ASN A CA 1
ATOM 510 C C . ASN A 1 71 ? -4.869 -7.250 -25.802 1.00 72.81 71 ASN A C 1
ATOM 512 O O . ASN A 1 71 ? -5.238 -7.498 -24.630 1.00 72.81 71 ASN A O 1
#

InterPro domains:
  IPR004521 Uncharacterised domain CHP00451 [TIGR00451] (1-62)
  IPR015947 PUA-like superfamily [SSF88697] (1-67)
  IPR016437 MCT-1/Tma20 [PTHR22798] (1-70)
  IPR048248 Eukaryotic translation initiation factor 2D-like, PUA RNA-binding domain [PF26292] (1-62)

Foldseek 3Di:
DLLCQQPPQHDDDPFAAFQDKDFDDDPPDPDTFFIWGARGTPVCSNVVVDDDGTDTPGGCPDPVNPDPDDD